Protein AF-A0A1B0AMB6-F1 (afdb_monomer)

Radius of gyration: 16.95 Å; Cα contacts (8 Å, |Δi|>4): 103; chains: 1; bounding box: 43×32×51 Å

Secondary structure (DSSP, 8-state):
-----HHHHHHHHHT-GGGG-TTSPPP-HHHHHHHHHHHHHHHHTS---HHHHHHHIIIIIIIHHHHHHH-TT--SPPTTGGGHHHHHHTT-HHHHHHHHHHHHHHHHTT---------

Se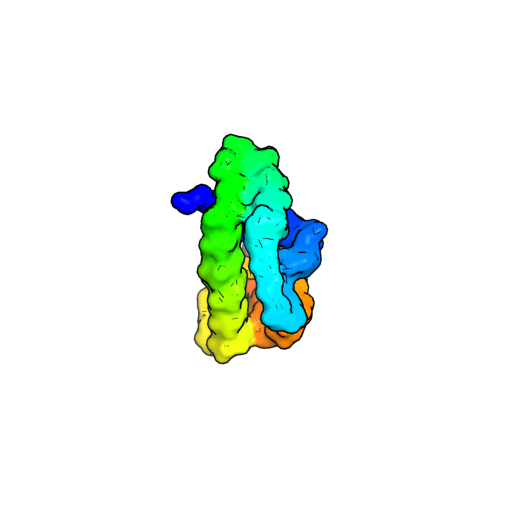quence (119 aa):
MVLISNVLFSEALKKYPESWGLDSNYINWQKCGKELADELTDKTDTTVIVGDVCSKWQTRRRRSLNRLNKNRKGTRCTRLGAYFWYAIKLGLQHAANRISNDILAYGESRVEIEDSIID

Foldseek 3Di:
DDDQQLQQLLVLVVVQVLCLCQPVDDRPLVVSLQSSQVSSCVVVVHRGHSVNNVCCCVPVPPVVLVVQLPDQPDPDQDSNLSCLVSCVSNVSVSSNVRSVVSCVVVVVVPPPPPPDPDD

pLDDT: mean 81.98, std 14.31, range [38.88, 95.19]

Organism: NCBI:txid67801

Mean predicted aligned error: 8.25 Å

Structure (mmCIF, N/CA/C/O backbone):
data_AF-A0A1B0AMB6-F1
#
_entry.id   AF-A0A1B0AMB6-F1
#
loop_
_atom_site.group_PDB
_atom_site.id
_atom_site.type_symbol
_atom_site.label_atom_id
_atom_site.label_alt_id
_atom_site.label_comp_id
_atom_site.label_asym_id
_atom_site.label_entity_id
_atom_site.label_seq_id
_atom_site.pdbx_PDB_ins_code
_atom_site.Cartn_x
_atom_site.Cartn_y
_atom_site.Cartn_z
_atom_site.occupancy
_atom_site.B_iso_or_equiv
_atom_site.auth_seq_id
_atom_site.auth_comp_id
_atom_site.auth_asym_id
_atom_site.auth_atom_id
_atom_site.pdbx_PDB_model_num
ATOM 1 N N . MET A 1 1 ? -2.713 -12.839 10.301 1.00 70.19 1 MET A N 1
ATOM 2 C CA . MET A 1 1 ? -2.635 -11.621 9.473 1.00 70.19 1 MET A CA 1
ATOM 3 C C . MET A 1 1 ? -3.782 -11.659 8.488 1.00 70.19 1 MET A C 1
ATOM 5 O O . MET A 1 1 ? -3.820 -12.583 7.679 1.00 70.19 1 MET A O 1
ATOM 9 N N . VAL A 1 2 ? -4.718 -10.718 8.582 1.00 82.19 2 VAL A N 1
ATOM 10 C CA . VAL A 1 2 ? -5.881 -10.666 7.683 1.00 82.19 2 VAL A CA 1
ATOM 11 C C . VAL A 1 2 ? -5.423 -10.447 6.235 1.00 82.19 2 VAL A C 1
ATOM 13 O O . VAL A 1 2 ? -4.502 -9.667 5.955 1.00 82.19 2 VAL A O 1
ATOM 16 N N . LEU A 1 3 ? -6.033 -11.163 5.286 1.00 83.62 3 LEU A N 1
ATOM 17 C CA . LEU A 1 3 ? -5.716 -11.025 3.867 1.00 83.62 3 LEU A CA 1
ATOM 18 C C . LEU A 1 3 ? -6.414 -9.790 3.282 1.00 83.62 3 LEU A C 1
ATOM 20 O O . LEU A 1 3 ? -7.460 -9.881 2.655 1.00 83.62 3 LEU A O 1
ATOM 24 N N . ILE A 1 4 ? -5.795 -8.623 3.432 1.00 88.00 4 ILE A N 1
ATOM 25 C CA . ILE A 1 4 ? -6.347 -7.380 2.879 1.00 88.00 4 ILE A CA 1
ATOM 26 C C . ILE A 1 4 ? -6.001 -7.277 1.384 1.00 88.00 4 ILE A C 1
ATOM 28 O O . ILE A 1 4 ? -4.828 -7.412 1.010 1.00 88.00 4 ILE A O 1
ATOM 32 N N . SER A 1 5 ? -6.982 -7.011 0.518 1.00 90.00 5 SER A N 1
ATOM 33 C CA . SER A 1 5 ? -6.747 -6.767 -0.914 1.00 90.00 5 SER A CA 1
ATOM 34 C C . SER A 1 5 ? -5.832 -5.557 -1.139 1.00 90.00 5 SER A C 1
ATOM 36 O O . SER A 1 5 ? -5.914 -4.553 -0.434 1.00 90.00 5 SER A O 1
ATOM 38 N N . ASN A 1 6 ? -4.959 -5.622 -2.152 1.00 89.00 6 ASN A N 1
ATOM 39 C CA . ASN A 1 6 ? -4.105 -4.484 -2.507 1.00 89.00 6 ASN A CA 1
ATOM 40 C C . ASN A 1 6 ? -4.917 -3.279 -3.001 1.00 89.00 6 ASN A C 1
ATOM 42 O O . ASN A 1 6 ? -4.459 -2.155 -2.822 1.00 89.00 6 ASN A O 1
ATOM 46 N N . VAL A 1 7 ? -6.085 -3.511 -3.608 1.00 90.69 7 VAL A N 1
ATOM 47 C CA . VAL A 1 7 ? -6.979 -2.445 -4.080 1.00 90.69 7 VAL A CA 1
ATOM 48 C C . VAL A 1 7 ? -7.582 -1.718 -2.882 1.00 90.69 7 VAL A C 1
ATOM 50 O O . VAL A 1 7 ? -7.277 -0.546 -2.687 1.00 90.69 7 VAL A O 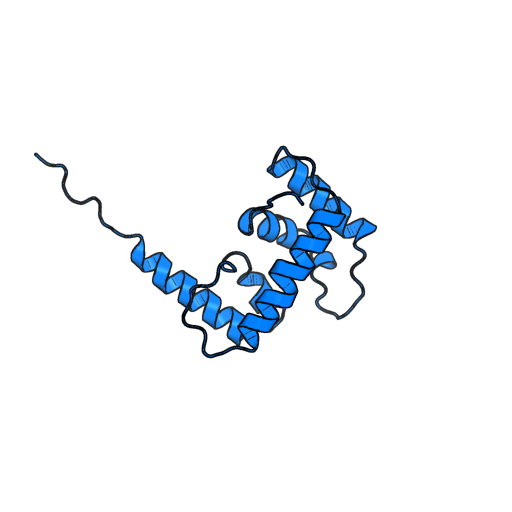1
ATOM 53 N N . LEU A 1 8 ? -8.294 -2.445 -2.011 1.00 92.81 8 LEU A N 1
ATOM 54 C CA . LEU A 1 8 ? -8.922 -1.887 -0.805 1.00 92.81 8 LEU A CA 1
ATOM 55 C C . LEU A 1 8 ? -7.916 -1.154 0.085 1.00 92.81 8 LEU A C 1
ATOM 57 O O . LEU A 1 8 ? -8.157 -0.025 0.507 1.00 92.81 8 LEU A O 1
ATOM 61 N N . PHE A 1 9 ? -6.751 -1.767 0.313 1.00 91.69 9 PHE A N 1
ATOM 62 C CA . PHE A 1 9 ? -5.694 -1.144 1.103 1.00 91.69 9 PHE A CA 1
ATOM 63 C C . PHE A 1 9 ? -5.184 0.147 0.464 1.00 91.69 9 PHE A C 1
ATOM 65 O O . PHE A 1 9 ? -4.971 1.138 1.153 1.00 91.69 9 PHE A O 1
ATOM 72 N N . SER A 1 10 ? -4.969 0.143 -0.852 1.00 91.69 10 SER A N 1
ATOM 73 C CA . SER A 1 10 ? -4.477 1.317 -1.568 1.00 91.69 10 SER A CA 1
ATOM 74 C C . SER A 1 10 ? -5.487 2.464 -1.552 1.00 91.69 10 SER A C 1
ATOM 76 O O . SER A 1 10 ? -5.097 3.614 -1.365 1.00 91.69 10 SER A O 1
ATOM 78 N N . GLU A 1 11 ? -6.773 2.161 -1.712 1.00 92.75 11 GLU A N 1
ATOM 79 C CA . GLU A 1 11 ? -7.852 3.148 -1.669 1.00 92.75 11 GLU A CA 1
ATOM 80 C C . GLU A 1 11 ? -8.035 3.753 -0.286 1.00 92.75 11 GLU A C 1
ATOM 82 O O . GLU A 1 11 ? -8.094 4.975 -0.177 1.00 92.75 11 GLU A O 1
ATOM 87 N N . ALA A 1 12 ? -8.068 2.924 0.764 1.00 93.12 12 ALA A N 1
ATOM 88 C CA . ALA A 1 12 ? -8.103 3.414 2.138 1.00 93.12 12 ALA A CA 1
ATOM 89 C C . ALA A 1 12 ? -6.909 4.346 2.381 1.00 93.12 12 ALA A C 1
ATOM 91 O O . ALA A 1 12 ? -7.069 5.495 2.766 1.00 93.12 12 ALA A O 1
ATOM 92 N N . LEU A 1 13 ? -5.709 3.913 2.000 1.00 90.81 13 LEU A N 1
ATOM 93 C CA . LEU A 1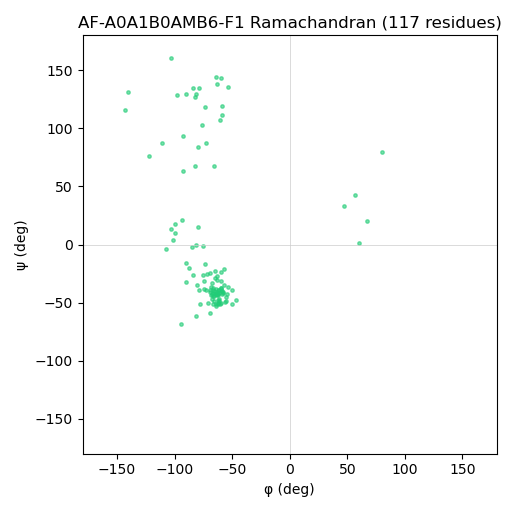 13 ? -4.474 4.667 2.183 1.00 90.81 13 LEU A CA 1
ATOM 94 C C . LEU A 1 13 ? -4.412 5.998 1.431 1.00 90.81 13 LEU A C 1
ATOM 96 O O . LEU A 1 13 ? -3.724 6.902 1.896 1.00 90.81 13 LEU A O 1
ATOM 100 N N . LYS A 1 14 ? -5.116 6.166 0.306 1.00 91.31 14 LYS A N 1
ATOM 101 C CA . LYS A 1 14 ? -5.211 7.471 -0.374 1.00 91.31 14 LYS A CA 1
ATOM 102 C C . LYS A 1 14 ? -5.892 8.537 0.488 1.00 91.31 14 LYS A C 1
ATOM 104 O O . LYS A 1 14 ? -5.558 9.705 0.329 1.00 91.31 14 LYS A O 1
ATOM 109 N N . LYS A 1 15 ? -6.818 8.148 1.371 1.00 91.12 15 LYS A N 1
ATOM 110 C CA . LYS A 1 15 ? -7.554 9.073 2.247 1.00 91.12 15 LYS A CA 1
ATOM 111 C C . LYS A 1 15 ? -6.703 9.636 3.390 1.00 91.12 15 LYS A C 1
ATOM 113 O O . LYS A 1 15 ? -7.081 10.651 3.957 1.00 91.12 15 LYS A O 1
ATOM 118 N N . TYR A 1 16 ? -5.562 9.005 3.676 1.00 88.50 16 TYR A N 1
ATOM 119 C CA . TYR A 1 16 ? -4.728 9.267 4.854 1.00 88.50 16 TYR A CA 1
ATOM 120 C C . TYR A 1 16 ? -3.288 9.665 4.460 1.00 88.50 16 TYR A C 1
ATOM 122 O O . TYR A 1 16 ? -2.378 8.825 4.517 1.00 88.50 16 TYR A O 1
ATOM 130 N N . PRO A 1 17 ? -3.039 10.907 3.987 1.00 85.06 17 PRO A N 1
ATOM 131 C CA . PRO A 1 17 ? -1.716 11.371 3.553 1.00 85.06 17 PRO A CA 1
ATOM 132 C C . PRO A 1 17 ? -0.615 11.269 4.612 1.00 85.06 17 PRO A C 1
ATOM 134 O O . PRO A 1 17 ? 0.526 10.938 4.295 1.00 85.06 17 PRO A O 1
ATOM 137 N N . GLU A 1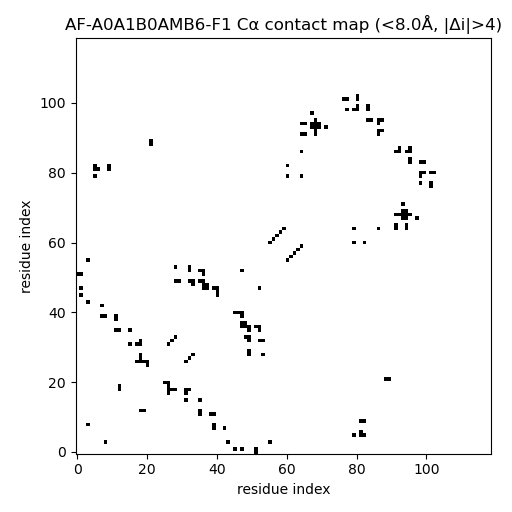 18 ? -0.944 11.471 5.882 1.00 84.12 18 GLU A N 1
ATOM 138 C CA . GLU A 1 18 ? -0.037 11.297 7.021 1.00 84.12 18 GLU A CA 1
ATOM 139 C C . GLU A 1 18 ? 0.513 9.862 7.137 1.00 84.12 18 GLU A C 1
ATOM 141 O O . GLU A 1 18 ? 1.626 9.645 7.618 1.00 84.12 18 GLU A O 1
ATOM 146 N N . SER A 1 19 ? -0.202 8.878 6.582 1.00 83.12 19 SER A N 1
ATOM 147 C CA . SER A 1 19 ? 0.228 7.474 6.499 1.00 83.12 19 SER A CA 1
ATOM 148 C C . SER A 1 19 ? 1.186 7.187 5.333 1.00 83.12 19 SER A C 1
ATOM 150 O O . SER A 1 19 ? 1.594 6.039 5.095 1.00 83.12 19 SER A O 1
ATOM 152 N N . TRP A 1 20 ? 1.520 8.195 4.523 1.00 84.88 20 TRP A N 1
ATOM 153 C CA . TRP A 1 20 ? 2.345 8.012 3.330 1.00 84.88 20 TRP A CA 1
ATOM 154 C C . TRP A 1 20 ? 3.836 8.028 3.639 1.00 84.88 20 TRP A C 1
ATOM 156 O O . TRP A 1 20 ? 4.588 7.397 2.899 1.00 84.88 20 TRP A O 1
ATOM 166 N N . GLY A 1 21 ? 4.263 8.700 4.710 1.00 78.69 21 GLY A N 1
ATOM 167 C CA . GLY A 1 21 ? 5.676 8.803 5.083 1.00 78.69 21 GLY A CA 1
ATOM 168 C C . GLY A 1 21 ? 6.554 9.387 3.973 1.00 78.69 21 GLY A C 1
ATOM 169 O O . GLY A 1 21 ? 7.622 8.835 3.707 1.00 78.69 21 GLY A O 1
ATOM 170 N N . LEU A 1 22 ? 6.073 10.442 3.298 1.00 75.31 22 LEU A N 1
ATOM 171 C CA . LEU A 1 22 ? 6.797 11.122 2.216 1.00 75.31 22 LEU A CA 1
ATOM 172 C C . LEU A 1 22 ? 8.055 11.846 2.727 1.00 75.31 22 LEU A C 1
ATOM 174 O O . LEU A 1 22 ? 9.104 11.748 2.101 1.00 75.31 22 LEU A O 1
ATOM 178 N N . ASP A 1 23 ? 7.985 12.473 3.903 1.00 66.62 23 ASP A N 1
ATOM 179 C CA . ASP A 1 23 ? 9.037 13.380 4.392 1.00 66.62 23 ASP A CA 1
ATOM 180 C C . ASP A 1 23 ? 10.077 12.704 5.295 1.00 66.62 23 ASP A C 1
ATOM 182 O O . ASP A 1 23 ? 10.715 13.351 6.117 1.00 66.62 23 ASP A O 1
ATOM 186 N N . SER A 1 24 ? 10.229 11.379 5.220 1.00 61.44 24 SER A N 1
ATOM 187 C CA . SER A 1 24 ? 11.068 10.593 6.153 1.00 61.44 24 SER A CA 1
ATOM 188 C C . SER A 1 24 ? 10.659 10.682 7.634 1.00 61.44 24 SER A C 1
ATOM 190 O O . SER A 1 24 ? 11.277 10.032 8.477 1.00 61.44 24 SER A O 1
ATOM 192 N N . ASN A 1 25 ? 9.588 11.415 7.945 1.00 66.62 25 ASN A N 1
ATOM 193 C CA . ASN A 1 25 ? 9.016 11.514 9.278 1.00 66.62 25 ASN A CA 1
ATOM 194 C C . ASN A 1 25 ? 8.477 10.161 9.749 1.00 66.62 25 ASN A C 1
ATOM 196 O O . ASN A 1 25 ? 7.940 9.358 8.975 1.00 66.62 25 ASN A O 1
ATOM 200 N N . TYR A 1 26 ? 8.624 9.920 11.049 1.00 73.88 26 TYR A N 1
ATOM 201 C CA . TYR A 1 26 ? 8.068 8.749 11.708 1.00 73.88 26 TYR A CA 1
ATOM 202 C C . TYR A 1 26 ? 6.544 8.730 11.531 1.00 73.88 26 TYR A C 1
ATOM 204 O O . TYR A 1 26 ? 5.847 9.646 11.964 1.00 73.88 26 TYR A O 1
ATOM 212 N N . ILE A 1 27 ? 6.020 7.679 10.894 1.00 79.94 27 ILE A N 1
ATOM 213 C CA . ILE A 1 27 ? 4.572 7.483 10.784 1.00 79.94 27 ILE A CA 1
ATOM 214 C C . ILE A 1 27 ? 4.066 7.045 12.153 1.00 79.94 27 ILE A C 1
ATOM 216 O O . ILE A 1 27 ? 4.437 5.975 12.645 1.00 79.94 27 ILE A O 1
ATOM 220 N N . ASN A 1 28 ? 3.184 7.846 12.751 1.00 83.69 28 ASN A N 1
ATOM 221 C CA . ASN A 1 28 ? 2.491 7.452 13.967 1.00 83.69 28 ASN A CA 1
ATOM 222 C C . ASN A 1 28 ? 1.436 6.386 13.636 1.00 83.69 28 ASN A C 1
ATOM 224 O O . ASN A 1 28 ? 0.269 6.691 13.387 1.00 83.69 28 ASN A O 1
ATOM 228 N N . TRP A 1 29 ? 1.863 5.125 13.646 1.00 83.81 29 TRP A N 1
ATOM 229 C CA . TRP A 1 29 ? 1.007 3.975 13.371 1.00 83.81 29 TRP A CA 1
ATOM 230 C C . TRP A 1 29 ? -0.094 3.757 14.407 1.00 83.81 29 TRP A C 1
ATOM 232 O O . TRP A 1 29 ? -1.107 3.163 14.063 1.00 83.81 29 TRP A O 1
ATOM 242 N N . GLN A 1 30 ? 0.050 4.251 15.640 1.00 84.00 30 GLN A N 1
ATOM 243 C CA . GLN A 1 30 ? -1.034 4.162 16.623 1.00 84.00 30 GLN A CA 1
ATOM 244 C C . GLN A 1 30 ? -2.238 5.007 16.211 1.00 84.00 30 GLN A C 1
ATOM 246 O O . GLN A 1 30 ? -3.365 4.541 16.334 1.00 84.00 30 GLN A O 1
ATOM 251 N N . LYS A 1 31 ? -2.008 6.221 15.702 1.00 85.12 31 LYS A N 1
ATOM 252 C CA . LYS A 1 31 ? -3.088 7.086 15.212 1.00 85.12 31 LYS A CA 1
ATOM 253 C C . LYS A 1 31 ? -3.505 6.698 13.793 1.00 85.12 31 LYS A C 1
ATOM 255 O O . LYS A 1 31 ? -4.618 6.240 13.567 1.00 85.12 31 LYS A O 1
ATOM 260 N N . CYS A 1 32 ? -2.571 6.801 12.856 1.00 84.50 32 CYS A N 1
ATOM 261 C CA . CYS A 1 32 ? -2.842 6.638 11.430 1.00 84.50 32 CYS A CA 1
ATOM 262 C C . CYS A 1 32 ? -3.205 5.187 11.080 1.00 84.50 32 CYS A C 1
ATOM 264 O O . CYS A 1 32 ? -4.063 4.914 10.247 1.00 84.50 32 CYS A O 1
ATOM 266 N N . GLY A 1 33 ? -2.555 4.227 11.745 1.00 89.00 33 GLY A N 1
ATOM 267 C CA . GLY A 1 33 ? -2.844 2.811 11.553 1.00 89.00 33 GLY A CA 1
ATOM 268 C C . GLY A 1 33 ? -4.176 2.385 12.157 1.00 89.00 33 GLY A C 1
ATOM 269 O O . GLY A 1 33 ? -4.746 1.424 11.653 1.00 89.00 33 GLY A O 1
ATOM 270 N N . LYS A 1 34 ? -4.682 3.085 13.185 1.00 92.81 34 LYS A N 1
ATOM 271 C CA . LYS A 1 34 ? -6.017 2.832 13.739 1.00 92.81 34 LYS A CA 1
ATOM 272 C C . LYS A 1 34 ? -7.104 3.288 12.772 1.00 92.81 34 LYS A C 1
ATOM 274 O O . LYS A 1 34 ? -7.939 2.477 12.411 1.00 92.81 34 LYS A O 1
ATOM 279 N N . GLU A 1 35 ? -7.023 4.519 12.273 1.00 92.88 35 GLU A N 1
ATOM 280 C CA 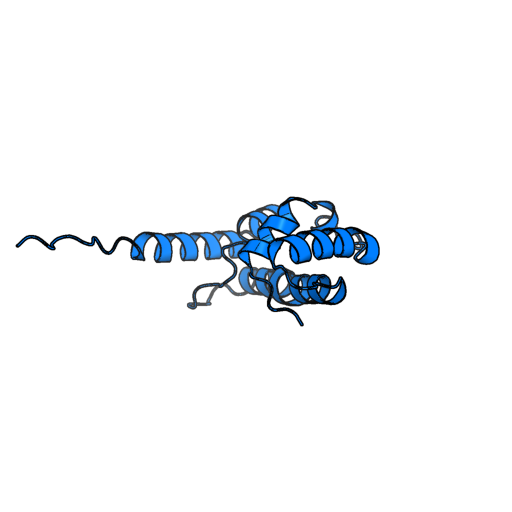. GLU A 1 35 ? -7.993 5.042 11.296 1.00 92.88 35 GLU A CA 1
ATOM 281 C C . GLU A 1 35 ? -8.051 4.168 10.028 1.00 92.88 35 GLU A C 1
ATOM 283 O O . GLU A 1 35 ? -9.125 3.824 9.542 1.00 92.88 35 GLU A O 1
ATOM 288 N N . LEU A 1 36 ? -6.889 3.715 9.543 1.00 92.69 36 LEU A N 1
ATOM 289 C CA . LEU A 1 36 ? -6.805 2.743 8.450 1.00 92.69 36 LEU A CA 1
ATOM 290 C C . LEU A 1 36 ? -7.400 1.374 8.800 1.00 92.69 36 LEU A C 1
ATOM 292 O O . LEU A 1 36 ? -7.972 0.727 7.927 1.00 92.69 36 LEU A O 1
ATOM 296 N N . ALA A 1 37 ? -7.205 0.897 10.028 1.00 94.19 37 ALA A N 1
ATOM 297 C CA . ALA A 1 37 ? -7.712 -0.394 10.475 1.00 94.19 37 ALA A CA 1
ATOM 298 C C . ALA A 1 37 ? -9.240 -0.384 10.605 1.00 94.19 37 ALA A C 1
ATOM 300 O O . ALA A 1 37 ? -9.878 -1.336 10.159 1.00 94.19 37 ALA A O 1
ATOM 301 N N . ASP A 1 38 ? -9.813 0.700 11.129 1.00 94.12 38 ASP A N 1
ATOM 302 C CA . ASP A 1 38 ? -11.259 0.883 11.272 1.00 94.12 38 ASP A CA 1
ATOM 303 C C . ASP A 1 38 ? -11.929 0.921 9.881 1.00 94.12 38 ASP A C 1
ATOM 305 O O . ASP A 1 38 ? -12.775 0.084 9.576 1.00 94.12 38 ASP A O 1
ATOM 309 N N . GLU A 1 39 ? -11.438 1.761 8.960 1.00 94.25 39 GLU A N 1
ATOM 310 C CA . GLU A 1 39 ? -11.946 1.842 7.575 1.00 94.25 39 GLU A CA 1
ATOM 311 C C . GLU A 1 39 ? -11.820 0.503 6.818 1.00 94.25 39 GLU A C 1
ATOM 313 O O . GLU A 1 39 ? -12.673 0.149 5.999 1.00 94.25 39 GLU A O 1
ATOM 318 N N . LEU A 1 40 ? -10.740 -0.253 7.042 1.00 94.19 40 LEU A N 1
ATOM 319 C CA . LEU A 1 40 ? -10.568 -1.569 6.422 1.00 94.19 40 LEU A CA 1
ATOM 320 C C . LEU A 1 40 ? -11.456 -2.632 7.062 1.00 94.19 40 LEU A C 1
ATOM 322 O O . LEU A 1 40 ? -11.880 -3.542 6.351 1.00 94.19 40 LEU A O 1
ATOM 326 N N . THR A 1 41 ? -11.741 -2.518 8.357 1.00 95.19 41 THR A N 1
ATOM 327 C CA . THR A 1 41 ? -12.685 -3.395 9.049 1.00 95.19 41 THR A CA 1
ATOM 328 C C . THR A 1 41 ? -14.073 -3.228 8.453 1.00 95.19 41 THR A C 1
ATOM 330 O O . THR A 1 41 ? -14.643 -4.213 7.989 1.00 95.19 41 THR A O 1
ATOM 333 N N . ASP A 1 42 ? -14.538 -1.985 8.316 1.00 93.25 42 ASP A N 1
ATOM 334 C CA . ASP A 1 42 ? -15.839 -1.668 7.718 1.00 93.25 42 ASP A CA 1
ATOM 335 C C . ASP A 1 42 ? -15.950 -2.178 6.274 1.00 93.25 42 ASP A C 1
ATOM 337 O O . ASP A 1 42 ? -16.971 -2.722 5.861 1.00 93.25 42 ASP A O 1
ATOM 341 N N . LYS A 1 43 ? -14.875 -2.050 5.486 1.00 91.94 43 LYS A N 1
ATOM 342 C CA . LYS A 1 43 ? -14.856 -2.486 4.079 1.00 91.94 43 LYS A CA 1
ATOM 343 C C . LYS A 1 43 ? -14.762 -3.991 3.875 1.00 91.94 43 LYS A C 1
ATOM 345 O O . LYS A 1 43 ? -15.099 -4.466 2.792 1.00 91.94 43 LYS A O 1
ATOM 350 N N . THR A 1 44 ? -14.192 -4.717 4.830 1.00 89.50 44 THR A N 1
ATOM 351 C CA . THR A 1 44 ? -13.935 -6.159 4.686 1.00 89.50 44 THR A CA 1
ATOM 352 C C . THR A 1 44 ? -14.857 -7.019 5.535 1.00 89.50 44 THR A C 1
ATOM 354 O O . THR A 1 44 ? -14.759 -8.241 5.444 1.00 89.50 44 THR A O 1
ATOM 357 N N . ASP A 1 45 ? -15.717 -6.399 6.351 1.00 90.38 45 ASP A N 1
ATOM 358 C CA . ASP A 1 45 ? -16.542 -7.066 7.367 1.00 90.38 45 ASP A CA 1
ATOM 359 C C . ASP A 1 45 ? -15.716 -8.050 8.220 1.00 90.38 45 ASP A C 1
ATOM 361 O O . ASP A 1 45 ? -16.131 -9.143 8.594 1.00 90.38 45 ASP A O 1
ATOM 365 N N . THR A 1 46 ? -14.448 -7.698 8.439 1.00 92.06 46 THR A N 1
ATOM 366 C CA . THR A 1 46 ? -13.452 -8.534 9.104 1.00 92.06 46 THR A CA 1
ATOM 367 C C . THR A 1 46 ? -12.617 -7.640 9.992 1.00 92.06 46 THR A C 1
ATOM 369 O O . THR A 1 46 ? -12.096 -6.631 9.531 1.00 92.06 46 THR A O 1
ATOM 372 N N . THR A 1 47 ? -12.425 -8.021 11.253 1.00 94.94 47 THR A N 1
ATOM 373 C CA . THR A 1 47 ? -11.603 -7.243 12.184 1.00 94.94 47 THR A CA 1
ATOM 374 C C . THR A 1 47 ? -10.166 -7.126 11.680 1.00 94.94 47 THR A C 1
ATOM 376 O O . THR A 1 47 ? -9.392 -8.083 11.732 1.00 94.94 47 THR A O 1
ATOM 379 N N . VAL A 1 48 ? -9.797 -5.934 11.217 1.00 93.81 48 VAL A N 1
ATOM 380 C CA . VAL A 1 48 ? -8.429 -5.564 10.862 1.00 93.81 48 VAL A CA 1
ATOM 381 C C . VAL A 1 48 ? -7.837 -4.808 12.040 1.00 93.81 48 VAL A C 1
ATOM 383 O O . VAL A 1 48 ? -8.419 -3.847 12.526 1.00 93.81 48 VAL A O 1
ATOM 386 N N . ILE A 1 49 ? -6.659 -5.223 12.503 1.00 94.69 49 ILE A N 1
ATOM 387 C CA . ILE A 1 49 ? -5.951 -4.517 13.578 1.00 94.69 49 ILE A CA 1
ATOM 388 C C . ILE A 1 49 ? -4.797 -3.677 13.028 1.00 94.69 49 ILE A C 1
ATOM 390 O O . ILE A 1 49 ? -4.254 -3.944 11.954 1.00 94.69 49 ILE A O 1
ATOM 394 N N . VAL A 1 50 ? -4.337 -2.701 13.816 1.00 92.88 50 VAL A N 1
ATOM 395 C CA . VAL A 1 50 ? -3.186 -1.838 13.477 1.00 92.88 50 VAL A CA 1
ATOM 396 C C . VAL A 1 50 ? -1.960 -2.656 13.047 1.00 92.88 50 VAL A C 1
ATOM 398 O O . VAL A 1 50 ? -1.272 -2.305 12.090 1.00 92.88 50 VAL A O 1
ATOM 401 N N . GLY A 1 51 ? -1.702 -3.789 13.710 1.00 91.50 51 GLY A N 1
ATOM 402 C CA . GLY A 1 51 ? -0.603 -4.695 13.366 1.00 91.50 51 GLY A CA 1
ATOM 403 C C . GLY A 1 51 ? -0.681 -5.258 11.939 1.00 91.50 51 GLY A C 1
ATOM 404 O O . GLY A 1 51 ? 0.350 -5.359 11.263 1.00 91.50 51 GLY A O 1
ATOM 405 N N . ASP A 1 52 ? -1.885 -5.563 11.445 1.00 90.94 52 ASP A N 1
ATOM 406 C CA . ASP A 1 52 ? -2.104 -6.021 10.069 1.00 90.94 52 ASP A CA 1
ATOM 407 C C . ASP A 1 52 ? -1.818 -4.902 9.065 1.00 90.94 52 ASP A C 1
ATOM 409 O O . ASP A 1 52 ? -1.117 -5.123 8.071 1.00 90.94 52 ASP A O 1
ATOM 413 N N . VAL A 1 53 ? -2.286 -3.683 9.357 1.00 90.94 53 VAL A N 1
ATOM 414 C CA . VAL A 1 53 ? -2.048 -2.487 8.535 1.00 90.94 53 VAL A CA 1
ATOM 415 C C . VAL A 1 53 ? -0.550 -2.199 8.423 1.00 90.94 53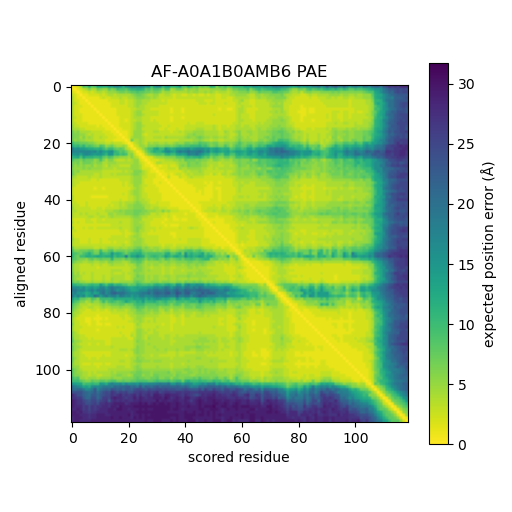 VAL A C 1
ATOM 417 O O . VAL A 1 53 ? -0.017 -2.089 7.313 1.00 90.94 53 VAL A O 1
ATOM 420 N N . CYS A 1 54 ? 0.151 -2.158 9.559 1.00 88.81 54 CYS A N 1
ATOM 421 C CA . CYS A 1 54 ? 1.598 -1.961 9.627 1.00 88.81 54 CYS A CA 1
ATOM 422 C C . CYS A 1 54 ? 2.349 -3.018 8.811 1.00 88.81 54 CYS A C 1
ATOM 424 O O . CYS A 1 54 ? 3.196 -2.690 7.974 1.00 88.81 54 CYS A O 1
ATOM 426 N N . SER A 1 55 ? 2.019 -4.295 9.018 1.00 87.75 55 SER A N 1
ATOM 427 C CA . SER A 1 55 ? 2.683 -5.414 8.343 1.00 87.75 55 SER A CA 1
ATOM 428 C C . SER A 1 55 ? 2.466 -5.370 6.832 1.00 87.75 55 SER A C 1
ATOM 430 O O . SER A 1 55 ? 3.412 -5.556 6.052 1.00 87.75 55 SER A O 1
ATOM 432 N N . LYS A 1 56 ? 1.234 -5.069 6.399 1.00 88.06 56 LYS A N 1
ATOM 433 C CA . LYS A 1 56 ? 0.877 -4.910 4.988 1.00 88.06 56 LYS A CA 1
ATOM 434 C C . LYS A 1 56 ? 1.641 -3.745 4.360 1.00 88.06 56 LYS A C 1
ATOM 436 O O . LYS A 1 56 ? 2.257 -3.929 3.305 1.00 88.06 56 LYS A O 1
ATOM 441 N N . TRP A 1 57 ? 1.674 -2.588 5.021 1.00 87.38 57 TRP A N 1
ATOM 442 C CA . TRP A 1 57 ? 2.378 -1.402 4.538 1.00 87.38 57 TRP A CA 1
ATOM 443 C C . TRP A 1 57 ? 3.889 -1.640 4.398 1.00 87.38 57 TRP A C 1
ATOM 445 O O . TRP A 1 57 ? 4.464 -1.389 3.333 1.00 87.38 57 TRP A O 1
ATOM 455 N N . GLN A 1 58 ? 4.539 -2.201 5.424 1.00 82.19 58 GLN A N 1
ATOM 456 C CA . GLN A 1 58 ? 5.987 -2.440 5.407 1.00 82.19 58 GLN A CA 1
ATOM 457 C C . GLN A 1 58 ? 6.383 -3.473 4.342 1.00 82.19 58 GLN A C 1
ATOM 459 O O . GLN A 1 58 ? 7.296 -3.244 3.539 1.00 82.19 58 GLN A O 1
ATOM 464 N N . THR A 1 59 ? 5.682 -4.609 4.312 1.00 72.00 59 THR A N 1
ATOM 465 C CA . THR A 1 59 ? 6.057 -5.767 3.489 1.00 72.00 59 THR A CA 1
ATOM 466 C C . THR A 1 59 ? 5.687 -5.570 2.025 1.00 72.00 59 THR A C 1
ATOM 468 O O . THR A 1 59 ? 6.505 -5.769 1.120 1.00 72.00 59 THR A O 1
ATOM 471 N N . ARG A 1 60 ? 4.431 -5.199 1.763 1.00 67.62 60 ARG A N 1
ATOM 472 C CA . ARG A 1 60 ? 3.877 -5.211 0.406 1.00 67.62 60 ARG A CA 1
ATOM 473 C C . ARG A 1 60 ? 4.079 -3.891 -0.313 1.00 67.62 60 ARG A C 1
ATOM 475 O O . ARG A 1 60 ? 4.281 -3.921 -1.517 1.00 67.62 60 ARG A O 1
ATOM 482 N N . ARG A 1 61 ? 4.076 -2.762 0.395 1.00 72.44 61 ARG A N 1
ATOM 483 C CA . ARG A 1 61 ? 4.180 -1.445 -0.241 1.00 72.44 61 ARG A CA 1
ATOM 484 C C . ARG A 1 61 ? 5.624 -0.962 -0.267 1.00 72.44 61 ARG A C 1
ATOM 486 O O . ARG A 1 61 ? 6.232 -0.958 -1.332 1.00 72.44 61 ARG A O 1
ATOM 493 N N . ARG A 1 62 ? 6.215 -0.642 0.891 1.00 76.69 62 ARG A N 1
ATOM 494 C CA . ARG A 1 62 ? 7.534 0.018 0.947 1.00 76.69 62 ARG A CA 1
ATOM 495 C C . ARG A 1 62 ? 8.650 -0.858 0.380 1.00 76.69 62 ARG A C 1
ATOM 497 O O . ARG A 1 62 ? 9.359 -0.440 -0.532 1.00 76.69 62 ARG A O 1
ATOM 504 N N . ARG A 1 63 ? 8.795 -2.097 0.863 1.00 82.88 63 ARG A N 1
ATOM 505 C CA . ARG A 1 63 ? 9.858 -3.001 0.381 1.00 82.88 63 ARG A CA 1
ATOM 506 C C . ARG A 1 63 ? 9.666 -3.402 -1.079 1.00 82.88 63 ARG A C 1
ATOM 508 O O . ARG A 1 63 ? 10.626 -3.383 -1.846 1.00 82.88 63 ARG A O 1
ATOM 515 N N . SER A 1 64 ? 8.442 -3.747 -1.477 1.00 87.00 64 SER A N 1
ATOM 516 C CA . SER A 1 64 ? 8.205 -4.260 -2.831 1.00 87.00 64 SER A CA 1
ATOM 517 C C . SER A 1 64 ? 8.271 -3.162 -3.897 1.00 87.00 64 SER A C 1
ATOM 519 O O . SER A 1 64 ? 8.861 -3.421 -4.943 1.00 87.00 64 SER A O 1
ATOM 521 N N . LEU A 1 65 ? 7.764 -1.947 -3.634 1.00 88.44 65 LEU A N 1
ATOM 522 C CA . LEU A 1 65 ? 7.906 -0.810 -4.557 1.00 88.44 65 LEU A CA 1
ATOM 523 C C . LEU A 1 65 ? 9.362 -0.363 -4.683 1.00 88.44 65 LEU A C 1
ATOM 525 O O . LEU A 1 65 ? 9.841 -0.190 -5.799 1.00 88.44 65 LEU A O 1
ATOM 529 N N . ASN A 1 66 ? 10.102 -0.263 -3.574 1.00 87.88 66 ASN A N 1
ATOM 530 C CA . ASN A 1 66 ? 11.526 0.078 -3.631 1.00 87.88 66 ASN A CA 1
ATOM 531 C C . ASN A 1 66 ? 12.332 -0.975 -4.397 1.00 87.88 66 ASN A C 1
ATOM 533 O O . ASN A 1 66 ? 13.214 -0.634 -5.184 1.00 87.88 66 ASN A O 1
ATOM 537 N N . ARG A 1 67 ? 12.014 -2.261 -4.212 1.00 88.44 67 ARG A N 1
ATOM 538 C CA . ARG A 1 67 ? 12.627 -3.342 -4.988 1.00 88.44 67 ARG A CA 1
ATOM 539 C C . ARG A 1 67 ? 12.273 -3.241 -6.469 1.00 88.44 67 ARG A C 1
ATOM 541 O O . ARG A 1 67 ? 13.154 -3.425 -7.302 1.00 88.44 67 ARG A O 1
ATOM 548 N N . LEU A 1 68 ? 11.015 -2.943 -6.794 1.00 89.00 68 LEU A N 1
ATOM 549 C CA . LEU A 1 68 ? 10.570 -2.749 -8.174 1.00 89.00 68 LEU A CA 1
ATOM 550 C C . LEU A 1 68 ? 11.299 -1.570 -8.832 1.00 89.00 68 LEU A C 1
ATOM 552 O O . LEU A 1 68 ? 11.714 -1.682 -9.978 1.00 89.00 68 LEU A O 1
ATOM 556 N N . ASN A 1 69 ? 11.518 -0.487 -8.082 1.00 89.69 69 ASN A N 1
ATOM 557 C CA . ASN A 1 69 ? 12.232 0.694 -8.556 1.00 89.69 69 ASN A CA 1
ATOM 558 C C . ASN A 1 69 ? 13.718 0.414 -8.837 1.00 89.69 69 ASN A C 1
ATOM 560 O O . ASN A 1 69 ? 14.277 0.941 -9.794 1.00 89.69 69 ASN A O 1
ATOM 564 N N . LYS A 1 70 ? 14.365 -0.422 -8.012 1.00 89.12 70 LYS A N 1
ATOM 565 C CA . LYS A 1 70 ? 15.784 -0.789 -8.171 1.00 89.12 70 LYS A CA 1
ATOM 566 C C . LYS A 1 70 ? 16.011 -1.848 -9.258 1.00 89.12 70 LYS A C 1
ATOM 568 O O . LYS A 1 70 ? 16.986 -1.772 -9.999 1.00 89.12 70 LYS A O 1
ATOM 573 N N . ASN A 1 71 ? 15.122 -2.836 -9.370 1.00 82.94 71 ASN A N 1
ATOM 574 C CA . ASN A 1 71 ? 15.321 -3.991 -10.247 1.00 82.94 71 ASN A CA 1
ATOM 575 C C . ASN A 1 71 ? 14.693 -3.781 -11.631 1.00 82.94 71 ASN A C 1
ATOM 577 O O . ASN A 1 71 ? 13.535 -4.134 -11.867 1.00 82.94 71 ASN A O 1
ATOM 581 N N . ARG A 1 72 ? 15.505 -3.289 -12.574 1.00 68.19 72 ARG A N 1
ATOM 582 C CA . ARG A 1 72 ? 15.086 -2.983 -13.954 1.00 68.19 72 ARG A CA 1
ATOM 583 C C . ARG A 1 72 ? 14.748 -4.207 -14.823 1.00 68.19 72 ARG A C 1
ATOM 585 O O . ARG A 1 72 ? 13.984 -4.073 -15.764 1.00 68.19 72 ARG A O 1
ATOM 592 N N . LYS A 1 73 ? 15.287 -5.395 -14.517 1.00 68.38 73 LYS A N 1
ATOM 593 C CA . LYS A 1 73 ? 15.260 -6.585 -15.405 1.00 68.38 73 LYS A CA 1
ATOM 594 C C . LYS A 1 73 ? 14.180 -7.632 -15.088 1.00 68.38 73 LYS A C 1
ATOM 596 O O . LYS A 1 73 ? 14.314 -8.789 -15.467 1.00 68.38 73 LYS A O 1
ATOM 601 N N . GLY A 1 74 ? 13.145 -7.291 -14.324 1.00 68.38 74 GLY A N 1
ATOM 602 C CA . GLY A 1 74 ? 12.111 -8.279 -14.004 1.00 68.38 74 GLY A CA 1
ATOM 603 C C . GLY A 1 74 ? 11.090 -8.414 -15.136 1.00 68.38 74 GLY A C 1
ATOM 604 O O . GLY A 1 74 ? 10.492 -7.419 -15.520 1.00 68.38 74 GLY A O 1
ATOM 605 N N . THR A 1 75 ? 10.854 -9.638 -15.604 1.00 65.56 75 THR A N 1
ATOM 606 C CA . THR A 1 75 ? 9.877 -9.966 -16.661 1.00 65.56 75 THR A CA 1
ATOM 607 C C . THR A 1 75 ? 8.479 -10.283 -16.133 1.00 65.56 75 THR A C 1
ATOM 609 O O . THR A 1 75 ? 7.515 -10.278 -16.886 1.00 65.56 75 THR A O 1
ATOM 612 N N . ARG A 1 76 ? 8.336 -10.560 -14.832 1.00 75.19 76 ARG A N 1
ATOM 613 C CA . ARG A 1 76 ? 7.033 -10.876 -14.235 1.00 75.19 76 ARG A CA 1
ATOM 614 C C . ARG A 1 76 ? 6.213 -9.610 -13.978 1.00 75.19 76 ARG A C 1
ATOM 616 O O . ARG A 1 76 ? 6.730 -8.678 -13.348 1.00 75.19 76 ARG A O 1
ATOM 623 N N . CYS A 1 77 ? 4.936 -9.669 -14.358 1.00 77.50 77 CYS A N 1
ATOM 624 C CA . CYS A 1 77 ? 3.914 -8.682 -14.021 1.00 77.50 77 CYS A CA 1
ATOM 625 C C . CYS A 1 77 ? 3.821 -8.442 -12.508 1.00 77.50 77 CYS A C 1
ATOM 627 O O . CYS A 1 77 ? 3.844 -9.375 -11.689 1.00 77.50 77 CYS A O 1
ATOM 629 N N . THR A 1 78 ? 3.727 -7.174 -12.124 1.00 82.56 78 THR A N 1
ATOM 630 C CA . THR A 1 78 ? 3.640 -6.736 -10.740 1.00 82.56 78 THR A CA 1
ATOM 631 C C . THR A 1 78 ? 2.211 -6.785 -10.205 1.00 82.56 78 THR A C 1
ATOM 633 O O . THR A 1 78 ? 1.269 -6.257 -10.783 1.00 82.56 78 THR A O 1
ATOM 636 N N . ARG A 1 79 ? 2.039 -7.312 -8.987 1.00 84.62 79 ARG A N 1
ATOM 637 C CA . ARG A 1 79 ? 0.758 -7.239 -8.250 1.00 84.62 79 ARG A CA 1
ATOM 638 C C . ARG A 1 79 ? 0.536 -5.877 -7.570 1.00 84.62 79 ARG A C 1
ATOM 640 O O . ARG A 1 79 ? -0.276 -5.771 -6.650 1.00 84.62 79 ARG A O 1
ATOM 647 N N . LEU A 1 80 ? 1.307 -4.857 -7.954 1.00 88.25 80 LEU A N 1
ATOM 648 C CA . LEU A 1 80 ? 1.331 -3.529 -7.331 1.00 88.25 80 LEU A CA 1
ATOM 649 C C . LEU A 1 80 ? 0.583 -2.462 -8.145 1.00 88.25 80 LEU A C 1
ATOM 651 O O . LEU A 1 80 ? 0.719 -1.287 -7.819 1.00 88.25 80 LEU A O 1
ATOM 655 N N . GLY A 1 81 ? -0.227 -2.853 -9.139 1.00 89.75 81 GLY A N 1
ATOM 656 C CA . GLY A 1 81 ? -1.030 -1.938 -9.968 1.00 89.75 81 GLY A CA 1
ATOM 657 C C . GLY A 1 81 ? -1.786 -0.880 -9.162 1.00 89.75 81 GLY A C 1
ATOM 658 O O . GLY A 1 81 ? -1.647 0.317 -9.405 1.00 89.75 81 GLY A O 1
ATOM 659 N N . ALA A 1 82 ? -2.465 -1.309 -8.093 1.00 91.25 82 ALA A N 1
ATOM 660 C CA . ALA A 1 82 ? -3.204 -0.419 -7.197 1.00 91.25 82 ALA A CA 1
ATOM 661 C C . ALA A 1 82 ? -2.344 0.692 -6.560 1.00 91.25 82 ALA A C 1
ATOM 663 O O . ALA A 1 82 ? -2.888 1.703 -6.127 1.00 91.25 82 ALA A O 1
ATOM 664 N N . TYR A 1 83 ? -1.018 0.536 -6.496 1.00 91.31 83 TYR A N 1
ATOM 665 C CA . TYR A 1 83 ? -0.088 1.494 -5.893 1.00 91.31 83 TYR A CA 1
ATOM 666 C C . TYR A 1 83 ? 0.620 2.405 -6.908 1.00 91.31 83 TYR A C 1
ATOM 668 O O . TYR A 1 83 ? 1.536 3.125 -6.510 1.00 91.31 83 TYR A O 1
ATOM 676 N N . PHE A 1 84 ? 0.210 2.418 -8.182 1.00 92.38 84 PHE A N 1
ATOM 677 C CA . PHE A 1 84 ? 0.782 3.299 -9.212 1.00 92.38 84 PHE A CA 1
ATOM 678 C C . PHE A 1 84 ? 0.851 4.767 -8.762 1.00 92.38 84 PHE A C 1
ATOM 680 O O . PHE A 1 84 ? 1.923 5.370 -8.748 1.00 92.38 84 PHE A O 1
ATOM 687 N N . TRP A 1 85 ? -0.276 5.302 -8.279 1.00 93.06 85 TRP A N 1
ATOM 688 C CA . TRP A 1 85 ? -0.382 6.674 -7.765 1.00 93.06 85 TRP A CA 1
ATOM 689 C C . TRP A 1 85 ? 0.660 6.981 -6.683 1.00 93.06 85 TRP A C 1
ATOM 691 O O . TRP A 1 85 ? 1.197 8.083 -6.607 1.00 93.06 85 TRP A O 1
ATOM 701 N N . TYR A 1 86 ? 0.964 5.997 -5.838 1.00 90.88 86 TYR A N 1
ATOM 702 C CA . TYR A 1 86 ? 1.885 6.185 -4.734 1.00 90.88 86 TYR A CA 1
ATOM 703 C C . TYR A 1 86 ? 3.338 6.107 -5.182 1.00 90.88 86 TYR A C 1
ATOM 705 O O . TYR A 1 86 ? 4.170 6.844 -4.663 1.00 90.88 86 TYR A O 1
ATOM 713 N N . ALA A 1 87 ? 3.647 5.259 -6.167 1.00 91.00 87 ALA A N 1
ATOM 714 C CA . ALA A 1 87 ? 4.963 5.256 -6.794 1.00 91.00 87 ALA A CA 1
ATOM 715 C C . ALA A 1 87 ? 5.286 6.636 -7.393 1.00 91.00 87 ALA A C 1
ATOM 717 O O . ALA A 1 87 ? 6.396 7.125 -7.200 1.00 91.00 87 ALA A O 1
ATOM 718 N N . ILE A 1 88 ? 4.300 7.293 -8.022 1.00 92.31 88 ILE A N 1
ATOM 719 C CA . ILE A 1 88 ? 4.424 8.681 -8.496 1.00 92.31 88 ILE A CA 1
ATOM 720 C C . ILE A 1 88 ? 4.670 9.635 -7.323 1.00 92.31 88 ILE A C 1
ATOM 722 O O . ILE A 1 88 ? 5.631 10.398 -7.356 1.00 92.31 88 ILE A O 1
ATOM 726 N N 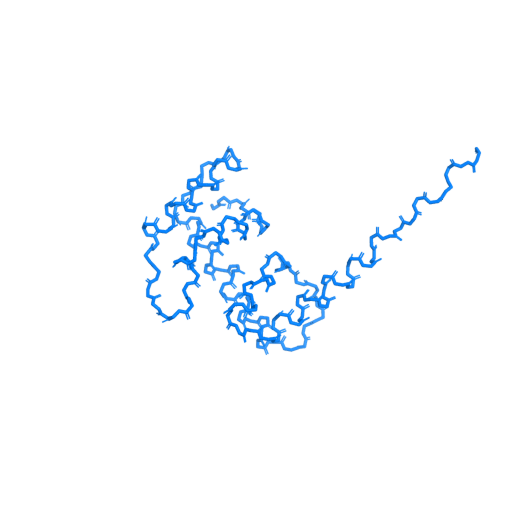. LYS A 1 89 ? 3.847 9.574 -6.264 1.00 90.00 89 LYS A N 1
ATOM 727 C CA . LYS A 1 89 ? 3.992 10.453 -5.086 1.00 90.00 89 LYS A CA 1
ATOM 728 C C . LYS A 1 89 ? 5.342 10.313 -4.380 1.00 90.00 89 LYS A C 1
ATOM 730 O O . LYS A 1 89 ? 5.830 11.292 -3.835 1.00 90.00 89 LYS A O 1
ATOM 735 N N . LEU A 1 90 ? 5.945 9.127 -4.409 1.00 86.62 90 LEU A N 1
ATOM 736 C CA . LEU A 1 90 ? 7.276 8.871 -3.857 1.00 86.62 90 LEU A CA 1
ATOM 737 C C . LEU A 1 90 ? 8.434 9.207 -4.815 1.00 86.62 90 LEU A C 1
ATOM 739 O O . LEU A 1 90 ? 9.588 8.985 -4.456 1.00 86.62 90 LEU A O 1
ATOM 743 N N . GLY A 1 91 ? 8.166 9.652 -6.046 1.00 89.94 91 GLY A N 1
ATOM 744 C CA . GLY A 1 91 ? 9.212 9.880 -7.050 1.00 89.94 91 GLY A CA 1
ATOM 745 C C . GLY A 1 91 ? 9.902 8.596 -7.539 1.00 89.94 91 GLY A C 1
ATOM 746 O O . GLY A 1 91 ? 11.002 8.646 -8.086 1.00 89.94 91 GLY A O 1
ATOM 747 N N . LEU A 1 92 ? 9.278 7.425 -7.369 1.00 91.06 92 LEU A N 1
ATOM 748 C CA . LEU A 1 92 ? 9.820 6.132 -7.798 1.00 91.06 92 LEU A CA 1
ATOM 749 C C . LEU A 1 92 ? 9.548 5.898 -9.292 1.00 91.06 92 LEU A C 1
ATOM 751 O O . LEU A 1 92 ? 8.767 5.018 -9.662 1.00 91.06 92 LEU A O 1
ATOM 755 N N . GLN A 1 93 ? 10.182 6.696 -10.154 1.00 92.69 93 GLN A N 1
ATOM 756 C CA . GLN A 1 93 ? 9.916 6.736 -11.600 1.00 92.69 93 GLN A CA 1
ATOM 757 C C . GLN A 1 93 ? 10.018 5.364 -12.282 1.00 92.69 93 GLN A C 1
ATOM 759 O O . GLN A 1 93 ? 9.157 5.006 -13.082 1.00 92.69 93 GLN A O 1
ATOM 764 N N . HIS A 1 94 ? 11.021 4.546 -11.945 1.00 91.12 94 HIS A N 1
ATOM 765 C CA . HIS A 1 94 ? 11.158 3.221 -12.557 1.00 91.12 94 HIS A CA 1
ATOM 766 C C . HIS A 1 94 ? 10.049 2.262 -12.122 1.00 91.12 94 HIS A C 1
ATOM 768 O O . HIS A 1 94 ? 9.542 1.499 -12.943 1.00 91.12 94 HIS A O 1
ATOM 774 N N . ALA A 1 95 ? 9.649 2.304 -10.848 1.00 91.56 95 ALA A N 1
ATOM 775 C CA . ALA A 1 95 ? 8.508 1.522 -10.384 1.00 91.56 95 ALA A CA 1
ATOM 776 C C . ALA A 1 95 ? 7.208 1.990 -11.050 1.00 91.56 95 ALA A C 1
ATOM 778 O O . ALA A 1 95 ? 6.422 1.147 -11.473 1.00 91.56 95 ALA A O 1
ATOM 779 N N . ALA A 1 96 ? 6.999 3.304 -11.168 1.00 93.19 96 ALA A N 1
ATOM 780 C CA . ALA A 1 96 ? 5.821 3.880 -11.806 1.00 93.19 96 ALA A CA 1
ATOM 781 C C . ALA A 1 96 ? 5.716 3.452 -13.277 1.00 93.19 96 ALA A C 1
ATOM 783 O O . ALA A 1 96 ? 4.698 2.883 -13.662 1.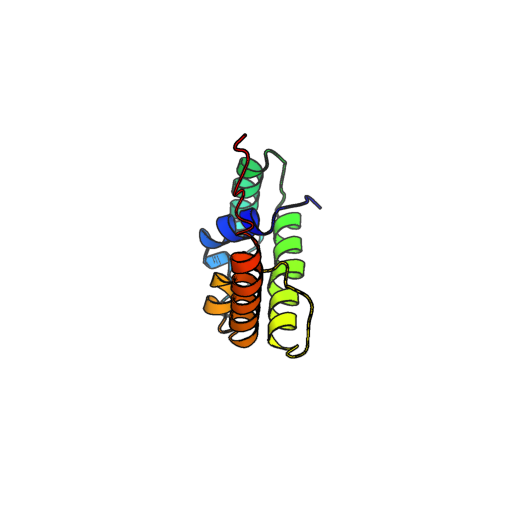00 93.19 96 ALA A O 1
ATOM 784 N N . ASN A 1 97 ? 6.786 3.613 -14.062 1.00 91.62 97 ASN A N 1
ATOM 785 C CA . ASN A 1 97 ? 6.807 3.212 -15.473 1.00 91.62 97 ASN A CA 1
ATOM 786 C C . ASN A 1 97 ? 6.524 1.720 -15.640 1.00 91.62 97 ASN A C 1
ATOM 788 O O . ASN A 1 97 ? 5.735 1.321 -16.489 1.00 91.62 97 ASN A O 1
ATOM 792 N N . ARG A 1 98 ? 7.124 0.881 -14.791 1.00 90.12 98 ARG A N 1
ATOM 793 C CA . ARG A 1 98 ? 6.914 -0.563 -14.866 1.00 90.12 98 ARG A CA 1
ATOM 794 C C . ARG A 1 98 ? 5.487 -0.969 -14.508 1.00 90.12 98 ARG A C 1
ATOM 796 O O . ARG A 1 98 ? 4.912 -1.801 -15.195 1.00 90.12 98 ARG A O 1
ATOM 803 N N . ILE A 1 99 ? 4.910 -0.370 -13.465 1.00 90.81 99 ILE A N 1
ATOM 804 C CA . ILE A 1 99 ? 3.502 -0.591 -13.120 1.00 90.81 99 ILE A CA 1
ATOM 805 C C . ILE A 1 99 ? 2.592 -0.135 -14.269 1.00 90.81 99 ILE A C 1
ATOM 807 O O . ILE A 1 99 ? 1.651 -0.846 -14.594 1.00 90.81 99 ILE A O 1
ATOM 811 N N . SER A 1 100 ? 2.878 1.011 -14.892 1.00 91.50 100 SER A N 1
ATOM 812 C CA . SER A 1 100 ? 2.107 1.517 -16.033 1.00 91.50 100 SER A CA 1
ATOM 813 C C . SER A 1 100 ? 2.157 0.557 -17.220 1.00 91.50 100 SER A C 1
ATOM 815 O O . SER A 1 100 ? 1.114 0.224 -17.768 1.00 91.50 100 SER A O 1
ATOM 817 N N . ASN A 1 101 ? 3.343 0.057 -17.577 1.00 89.31 101 ASN A N 1
ATOM 818 C CA . ASN A 1 101 ? 3.501 -0.911 -18.664 1.00 89.31 101 ASN A CA 1
ATOM 819 C C . ASN A 1 101 ? 2.752 -2.218 -18.378 1.00 89.31 101 ASN A C 1
ATOM 821 O O . ASN A 1 101 ? 2.086 -2.741 -19.265 1.00 89.31 101 ASN A O 1
ATOM 825 N N . ASP A 1 102 ? 2.817 -2.718 -17.139 1.00 88.12 102 ASP A N 1
ATOM 826 C CA . ASP A 1 102 ? 2.056 -3.901 -16.729 1.00 88.12 102 ASP A CA 1
ATOM 827 C C . ASP A 1 102 ? 0.537 -3.637 -16.807 1.00 88.12 102 ASP A C 1
ATOM 829 O O . ASP A 1 102 ? -0.214 -4.492 -17.264 1.00 88.12 102 ASP A O 1
ATOM 833 N N . ILE A 1 103 ? 0.056 -2.455 -16.404 1.00 87.25 103 ILE A N 1
ATOM 834 C CA . ILE A 1 103 ? -1.369 -2.098 -16.523 1.00 87.25 103 ILE A CA 1
ATOM 835 C C . ILE A 1 103 ? -1.806 -2.053 -17.993 1.00 87.25 103 ILE A C 1
ATOM 837 O O . ILE A 1 103 ? -2.872 -2.571 -18.305 1.00 87.25 103 ILE A O 1
ATOM 841 N N . LEU A 1 104 ? -0.997 -1.472 -18.885 1.00 86.25 104 LEU A N 1
ATOM 842 C CA . LEU A 1 104 ? -1.309 -1.373 -20.315 1.00 86.25 104 LEU A CA 1
ATOM 843 C C . LEU A 1 104 ? -1.329 -2.750 -20.988 1.00 86.25 104 LEU A C 1
ATOM 845 O O . LEU A 1 104 ? -2.337 -3.121 -21.579 1.00 86.25 104 LEU A O 1
ATOM 849 N N . ALA A 1 105 ? -0.277 -3.552 -20.801 1.00 83.56 105 ALA A N 1
ATOM 850 C CA . ALA A 1 105 ? -0.164 -4.871 -21.423 1.00 83.56 105 ALA A CA 1
ATOM 851 C C . ALA A 1 105 ? -1.308 -5.823 -21.021 1.00 83.56 105 ALA A C 1
ATOM 853 O O . ALA A 1 105 ? -1.823 -6.578 -21.845 1.00 83.56 105 ALA A O 1
ATOM 854 N N . TYR A 1 106 ? -1.736 -5.785 -19.754 1.00 70.31 106 TYR A N 1
ATOM 855 C CA . TYR A 1 106 ? -2.843 -6.619 -19.270 1.00 70.31 106 TYR A CA 1
ATOM 856 C C . TYR A 1 106 ? -4.227 -5.977 -19.451 1.00 70.31 106 TYR A C 1
ATOM 858 O O . TYR A 1 106 ? -5.224 -6.695 -19.436 1.00 70.31 106 TYR A O 1
ATOM 866 N N . GLY A 1 107 ? -4.303 -4.653 -19.608 1.00 61.75 107 GLY A N 1
ATOM 867 C CA . GLY A 1 107 ? -5.532 -3.932 -19.940 1.00 61.75 107 GLY A CA 1
ATOM 868 C C . GLY A 1 107 ? -5.957 -4.150 -21.392 1.00 61.75 107 GLY A C 1
ATOM 869 O O . GLY A 1 107 ? -7.135 -4.373 -21.644 1.00 61.75 107 GLY A O 1
ATOM 870 N N . GLU A 1 108 ? -4.998 -4.181 -22.322 1.00 51.56 108 GLU A N 1
ATOM 871 C CA . GLU A 1 108 ? -5.230 -4.525 -23.735 1.00 51.56 108 GLU A CA 1
ATOM 872 C C . GLU A 1 108 ? -5.623 -6.001 -23.918 1.00 51.56 108 GLU A C 1
ATOM 874 O O . GLU A 1 108 ? -6.463 -6.321 -24.750 1.00 51.56 108 GLU A O 1
ATOM 879 N N . SER A 1 109 ? -5.101 -6.902 -23.079 1.00 45.94 109 SER A N 1
ATOM 880 C CA . SER A 1 109 ? -5.367 -8.350 -23.168 1.00 45.94 109 SER A CA 1
ATOM 881 C C . SER A 1 109 ? -6.757 -8.786 -22.667 1.00 45.94 109 SER A C 1
ATOM 883 O O . SER A 1 109 ? -7.048 -9.977 -22.661 1.00 45.94 109 SER A O 1
ATOM 885 N N . ARG A 1 110 ? -7.605 -7.867 -22.182 1.00 41.72 110 ARG A N 1
ATOM 886 C CA . ARG A 1 110 ? -8.958 -8.184 -21.674 1.00 41.72 110 ARG A CA 1
ATOM 887 C C . ARG A 1 110 ? -10.092 -7.873 -22.649 1.00 41.72 110 ARG A C 1
ATOM 889 O O . ARG A 1 110 ? -11.246 -8.082 -22.292 1.00 41.72 110 ARG A O 1
ATOM 896 N N . VAL A 1 111 ? -9.776 -7.427 -23.863 1.00 38.88 111 VAL A N 1
ATOM 897 C CA . VAL A 1 111 ? -10.740 -7.361 -24.967 1.00 38.88 111 VAL A CA 1
ATOM 898 C C . VAL A 1 111 ? -10.641 -8.664 -25.766 1.00 38.88 111 VAL A C 1
ATOM 900 O O . VAL A 1 111 ? -10.245 -8.672 -26.926 1.00 38.88 111 VAL A O 1
ATOM 903 N N . GLU A 1 112 ? -10.954 -9.795 -25.130 1.00 45.41 112 GLU A N 1
ATOM 904 C CA . GLU A 1 112 ? -11.500 -10.914 -25.898 1.00 45.41 112 GLU A CA 1
ATOM 905 C C . GLU A 1 112 ? -12.946 -10.525 -26.167 1.00 45.41 112 GLU A C 1
ATOM 907 O O . GLU A 1 112 ? -13.785 -10.478 -25.270 1.00 45.41 112 GLU A O 1
ATOM 912 N N . ILE A 1 113 ? -13.170 -10.090 -27.398 1.00 47.38 113 ILE A N 1
ATOM 913 C CA . ILE A 1 113 ? -14.484 -9.805 -27.935 1.00 47.38 113 ILE A CA 1
ATOM 914 C C . ILE A 1 113 ? -15.270 -11.118 -27.816 1.00 47.38 113 ILE A C 1
ATOM 916 O O . ILE A 1 113 ? -14.940 -12.091 -28.492 1.00 47.38 113 ILE A O 1
ATOM 920 N N . GLU A 1 114 ? -16.281 -11.162 -26.944 1.00 46.03 114 GLU A N 1
ATOM 921 C CA . GLU A 1 114 ? -17.402 -12.100 -27.078 1.00 46.03 114 GLU A CA 1
ATOM 922 C C . GLU A 1 114 ? -18.177 -11.703 -28.345 1.00 46.03 114 GLU A C 1
ATOM 924 O O . GLU A 1 114 ? -19.287 -11.182 -28.287 1.00 46.03 114 GLU A O 1
ATOM 929 N N . ASP A 1 115 ? -17.553 -11.885 -29.506 1.00 48.19 115 ASP A N 1
ATOM 930 C CA . ASP A 1 115 ? -18.239 -11.857 -30.784 1.00 48.19 115 ASP A CA 1
ATOM 931 C C . ASP A 1 115 ? -18.694 -13.284 -31.076 1.00 48.19 115 ASP A C 1
ATOM 933 O O . ASP A 1 115 ? -17.908 -14.232 -31.045 1.00 48.19 115 ASP A O 1
ATOM 937 N N . SER A 1 116 ? -19.978 -13.388 -31.414 1.00 49.56 116 SER A N 1
ATOM 938 C CA . SER A 1 116 ? -20.700 -14.546 -31.953 1.00 49.56 116 SER A CA 1
ATOM 939 C C . SER A 1 116 ? -21.149 -15.643 -30.973 1.00 49.56 116 SER A C 1
ATOM 941 O O . SER A 1 116 ? -20.635 -16.756 -30.953 1.00 49.56 116 SER A O 1
ATOM 943 N N . ILE A 1 117 ? -22.265 -15.377 -30.282 1.00 48.12 117 ILE A N 1
ATOM 944 C CA . ILE A 1 117 ? -23.388 -16.332 -30.307 1.00 48.12 117 ILE A CA 1
ATOM 945 C C . ILE A 1 117 ? -24.534 -15.682 -31.094 1.00 48.12 117 ILE A C 1
ATOM 947 O O . ILE A 1 117 ? -25.382 -14.984 -30.544 1.00 48.12 117 ILE A O 1
ATOM 951 N N . ILE A 1 118 ? -24.476 -15.884 -32.406 1.00 50.62 118 ILE A N 1
ATOM 952 C CA . ILE A 1 118 ? -25.576 -15.927 -33.380 1.00 50.62 118 ILE A CA 1
ATOM 953 C C . ILE A 1 118 ? -25.084 -17.047 -34.321 1.00 50.62 118 ILE A C 1
ATOM 955 O O . ILE A 1 118 ? -23.962 -16.933 -34.812 1.00 50.62 118 ILE A O 1
ATOM 959 N N . ASP A 1 119 ? -25.699 -18.214 -34.499 1.00 42.41 119 ASP A N 1
ATOM 960 C CA . ASP A 1 119 ? -27.100 -18.656 -34.454 1.00 42.41 119 ASP A CA 1
ATOM 961 C C . ASP A 1 119 ? -27.309 -19.922 -33.597 1.00 42.41 119 ASP A C 1
ATOM 963 O O . ASP A 1 119 ? -26.398 -20.785 -33.561 1.00 42.41 119 ASP A O 1
#

Solvent-accessible surface area (backbone atoms only — not comparable to full-atom values): 7085 Å² total; per-residue (Å²): 12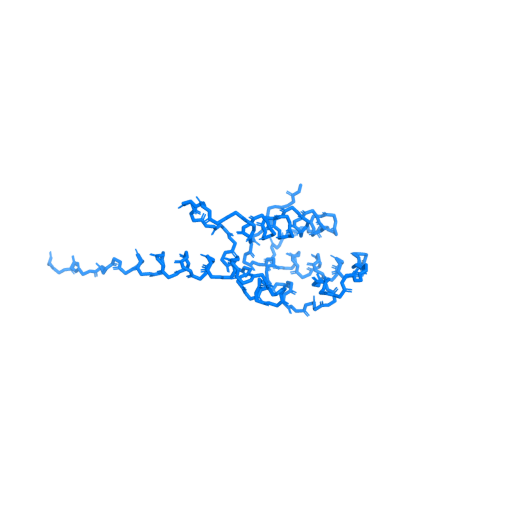4,76,90,72,54,61,55,63,52,38,57,57,49,68,79,38,68,76,70,62,48,83,82,76,53,84,58,58,49,77,62,52,21,38,59,53,12,53,57,47,18,71,75,62,80,42,93,47,46,39,68,43,47,51,51,46,45,51,58,62,44,55,51,43,46,53,47,42,37,70,50,83,84,68,86,72,78,68,91,53,55,64,45,36,72,53,27,55,75,69,67,32,60,56,28,26,52,50,34,49,51,42,50,50,62,57,57,65,68,66,71,70,73,90,72,76,97,76,134